Protein AF-A0A838DRP9-F1 (afdb_monomer_lite)

Sequence (143 aa):
MDTSCPPIEAAVRFFVIDDEHATLSILSRNTSDVTLTVLHETITGEVIEADLPGLVASPRMEVTSGEALILLARVAGRIVATQIYEVECMPICDIILKPRGGFNLLVTQERSRRIGHLYQVDVPATTYNIARYKTIEEAELTC

Structure (mmCIF, N/CA/C/O backbone):
data_AF-A0A838DRP9-F1
#
_entry.id   AF-A0A838DRP9-F1
#
loop_
_atom_site.group_PDB
_atom_site.id
_atom_site.type_symbol
_atom_site.label_atom_id
_atom_site.label_alt_id
_atom_site.label_comp_id
_atom_site.label_asym_id
_atom_site.label_entity_id
_atom_site.label_seq_id
_atom_site.pdbx_PDB_ins_code
_atom_site.Cartn_x
_atom_site.Cartn_y
_atom_site.Cartn_z
_atom_site.occupancy
_atom_site.B_iso_or_equiv
_atom_site.auth_seq_id
_atom_site.auth_comp_id
_atom_site.auth_asym_id
_atom_site.auth_atom_id
_atom_site.pdbx_PDB_model_num
ATOM 1 N N . MET A 1 1 ? 19.302 -20.201 -18.183 1.00 39.75 1 MET A N 1
ATOM 2 C CA . MET A 1 1 ? 19.469 -18.793 -17.782 1.00 39.75 1 MET A CA 1
ATOM 3 C C . MET A 1 1 ? 18.376 -18.515 -16.783 1.00 39.75 1 MET A C 1
ATOM 5 O O . MET A 1 1 ? 17.212 -18.592 -17.157 1.00 39.75 1 MET A O 1
ATOM 9 N N . ASP A 1 2 ? 18.748 -18.327 -15.522 1.00 42.31 2 ASP A N 1
ATOM 10 C CA . ASP A 1 2 ? 17.798 -17.939 -14.487 1.00 42.31 2 ASP A CA 1
ATOM 11 C C . ASP A 1 2 ? 17.355 -16.506 -14.806 1.00 42.31 2 ASP A C 1
ATOM 13 O O . ASP A 1 2 ? 18.164 -15.582 -14.813 1.00 42.31 2 ASP A O 1
ATOM 17 N N . THR A 1 3 ? 16.109 -16.355 -15.246 1.00 46.69 3 THR A N 1
ATOM 18 C CA . THR A 1 3 ? 15.513 -15.080 -15.684 1.00 46.69 3 THR A CA 1
ATOM 19 C C . THR A 1 3 ? 14.525 -14.597 -14.633 1.00 46.69 3 THR A C 1
ATOM 21 O O . THR A 1 3 ? 13.462 -14.071 -14.954 1.00 46.69 3 THR A O 1
ATOM 24 N N . SER A 1 4 ? 14.847 -14.815 -13.356 1.00 60.12 4 SER A N 1
ATOM 25 C CA . SER A 1 4 ? 14.025 -14.313 -12.265 1.00 60.12 4 SER A CA 1
ATOM 26 C C . SER A 1 4 ? 14.058 -12.788 -12.308 1.00 60.12 4 SER A C 1
ATOM 28 O O . SER A 1 4 ? 15.085 -12.169 -12.023 1.00 60.12 4 SER A O 1
ATOM 30 N N . CYS A 1 5 ? 12.942 -12.185 -12.715 1.00 64.69 5 CYS A N 1
ATOM 31 C CA . CYS A 1 5 ? 12.711 -10.761 -12.536 1.00 64.69 5 CYS A CA 1
ATOM 32 C C . CYS A 1 5 ? 12.924 -10.457 -11.043 1.00 64.69 5 CYS A C 1
ATOM 34 O O . CYS A 1 5 ? 12.330 -11.159 -10.218 1.00 64.69 5 CYS A O 1
ATOM 36 N N . PRO A 1 6 ? 13.812 -9.514 -10.676 1.00 76.88 6 PRO A N 1
ATOM 37 C CA . PRO A 1 6 ? 13.993 -9.169 -9.277 1.00 76.88 6 PRO A CA 1
ATOM 38 C C . PRO A 1 6 ? 12.653 -8.689 -8.702 1.00 76.88 6 PRO A C 1
ATOM 40 O O . PRO A 1 6 ? 11.848 -8.107 -9.441 1.00 76.88 6 PRO A O 1
ATOM 43 N N . PRO A 1 7 ? 12.398 -8.935 -7.408 1.00 82.12 7 PRO A N 1
ATOM 44 C CA . PRO A 1 7 ? 11.182 -8.449 -6.783 1.00 82.12 7 PRO A CA 1
ATOM 45 C C . PRO A 1 7 ? 11.105 -6.925 -6.902 1.00 82.12 7 PRO A C 1
ATOM 47 O O . PRO A 1 7 ? 12.110 -6.227 -6.757 1.00 82.12 7 PRO A O 1
ATOM 50 N N . ILE A 1 8 ? 9.902 -6.411 -7.151 1.00 88.12 8 ILE A N 1
ATOM 51 C CA . ILE A 1 8 ? 9.649 -4.973 -7.074 1.00 88.12 8 ILE A CA 1
ATOM 52 C C . ILE A 1 8 ? 9.596 -4.589 -5.600 1.00 88.12 8 ILE A C 1
ATOM 54 O O . ILE A 1 8 ? 8.985 -5.299 -4.802 1.00 88.12 8 ILE A O 1
ATOM 58 N N . GLU A 1 9 ? 10.210 -3.470 -5.234 1.00 89.12 9 GLU A N 1
ATOM 59 C CA . GLU A 1 9 ? 10.216 -2.992 -3.856 1.00 89.12 9 GLU A CA 1
ATOM 60 C C . GLU A 1 9 ? 9.358 -1.732 -3.703 1.00 89.12 9 GLU A C 1
ATOM 62 O O . GLU A 1 9 ? 9.306 -0.841 -4.554 1.00 89.12 9 GLU A O 1
ATOM 67 N N . ALA A 1 10 ? 8.674 -1.630 -2.573 1.00 90.25 10 ALA A N 1
ATOM 68 C CA . ALA A 1 10 ? 8.035 -0.406 -2.132 1.00 90.25 10 ALA A CA 1
ATOM 69 C C . ALA A 1 10 ? 8.257 -0.220 -0.632 1.00 90.25 10 ALA A C 1
ATOM 71 O O . ALA A 1 10 ? 8.539 -1.160 0.110 1.00 90.25 10 ALA A O 1
ATOM 72 N N . ALA A 1 11 ? 8.127 1.014 -0.172 1.00 90.69 11 ALA A N 1
ATOM 73 C CA . ALA A 1 11 ? 8.123 1.334 1.241 1.00 90.69 11 ALA A CA 1
ATOM 74 C C . ALA A 1 11 ? 6.855 2.090 1.597 1.00 90.69 11 ALA A C 1
ATOM 76 O O . ALA A 1 11 ? 6.465 3.026 0.907 1.00 90.69 11 ALA A O 1
ATOM 77 N N . VAL A 1 12 ? 6.239 1.702 2.701 1.00 92.19 12 VAL A N 1
ATOM 78 C CA . VAL A 1 12 ? 5.089 2.381 3.278 1.00 92.19 12 VAL A CA 1
ATOM 79 C C . VAL A 1 12 ? 5.550 3.029 4.562 1.00 92.19 12 VAL A C 1
ATOM 81 O O . VAL A 1 12 ? 5.908 2.352 5.520 1.00 92.19 12 VAL A O 1
ATOM 84 N N . ARG A 1 13 ? 5.534 4.355 4.592 1.00 91.88 13 ARG A N 1
ATOM 85 C CA . ARG A 1 13 ? 5.707 5.111 5.829 1.00 91.88 13 ARG A CA 1
ATOM 86 C C . ARG A 1 13 ? 4.351 5.397 6.411 1.00 91.88 13 ARG A C 1
ATOM 88 O O . ARG A 1 13 ? 3.485 5.864 5.681 1.00 91.88 13 ARG A O 1
ATOM 95 N N . PHE A 1 14 ? 4.184 5.168 7.703 1.00 91.69 14 PHE A N 1
ATOM 96 C CA . PHE A 1 14 ? 2.896 5.376 8.349 1.00 91.69 14 PHE A CA 1
ATOM 97 C C . PHE A 1 14 ? 3.025 6.031 9.720 1.00 91.69 14 PHE A C 1
ATOM 99 O O . PHE A 1 14 ? 4.064 5.959 10.380 1.00 91.69 14 PHE A O 1
ATOM 106 N N . PHE A 1 15 ? 1.948 6.681 10.141 1.00 89.69 15 PHE A N 1
ATOM 107 C CA . PHE A 1 15 ? 1.792 7.298 11.447 1.00 89.69 15 PHE A CA 1
ATOM 108 C C . PHE A 1 15 ? 0.404 6.959 11.983 1.00 89.69 15 PHE A C 1
ATOM 110 O O . PHE A 1 15 ? -0.597 7.407 11.428 1.00 89.69 15 PHE A O 1
ATOM 117 N N . VAL A 1 16 ? 0.362 6.163 13.051 1.00 88.62 16 VAL A N 1
ATOM 118 C CA . VAL A 1 16 ? -0.881 5.792 13.739 1.00 88.62 16 VAL A CA 1
ATOM 119 C C . VAL A 1 16 ? -1.329 6.957 14.617 1.00 88.62 16 VAL A C 1
ATOM 121 O O . VAL A 1 16 ? -0.528 7.467 15.408 1.00 88.62 16 VAL A O 1
ATOM 124 N N . ILE A 1 17 ? -2.581 7.378 14.453 1.00 88.25 17 ILE A N 1
ATOM 125 C CA . ILE A 1 17 ? -3.202 8.465 15.216 1.00 88.25 17 ILE A CA 1
ATOM 126 C C . ILE A 1 17 ? -3.862 7.878 16.468 1.00 88.25 17 ILE A C 1
ATOM 128 O O . ILE A 1 17 ? -3.520 8.286 17.580 1.00 88.25 17 ILE A O 1
ATOM 132 N N . ASP A 1 18 ? -4.733 6.887 16.277 1.00 88.50 18 ASP A N 1
ATOM 133 C CA . ASP A 1 18 ? -5.442 6.133 17.317 1.00 88.50 18 ASP A CA 1
ATOM 134 C C . ASP A 1 18 ? -5.653 4.665 16.878 1.00 88.50 18 ASP A C 1
ATOM 136 O O . ASP A 1 18 ? -4.934 4.171 16.009 1.00 88.50 18 ASP A O 1
ATOM 140 N N . ASP A 1 19 ? -6.541 3.926 17.542 1.00 91.12 19 ASP A N 1
ATOM 141 C CA . ASP A 1 19 ? -6.840 2.515 17.259 1.00 91.12 19 ASP A CA 1
ATOM 142 C C . ASP A 1 19 ? -7.691 2.281 15.997 1.00 91.12 19 ASP A C 1
ATOM 144 O O . ASP A 1 19 ? -7.855 1.146 15.536 1.00 91.12 19 ASP A O 1
ATOM 148 N N . GLU A 1 20 ? -8.182 3.353 15.386 1.00 93.25 20 GLU A N 1
ATOM 149 C CA . GLU A 1 20 ? -8.987 3.303 14.173 1.00 93.25 20 GLU A CA 1
ATOM 150 C C . GLU A 1 20 ? -8.331 4.053 13.014 1.00 93.25 20 GLU A C 1
ATOM 152 O O . GLU A 1 20 ? -8.507 3.648 11.873 1.00 93.25 20 GLU A O 1
ATOM 157 N N . HIS A 1 21 ? -7.513 5.075 13.267 1.00 92.94 21 HIS A N 1
ATOM 158 C CA . HIS A 1 21 ? -7.035 6.003 12.244 1.00 92.94 21 HIS A CA 1
ATOM 159 C C . HIS A 1 21 ? -5.511 6.050 12.140 1.00 92.94 21 HIS A C 1
ATOM 161 O O . HIS A 1 21 ? -4.767 6.066 13.130 1.00 92.94 21 HIS A O 1
ATOM 167 N N . ALA A 1 22 ? -5.027 6.184 10.908 1.00 92.94 22 ALA A N 1
ATOM 168 C CA . A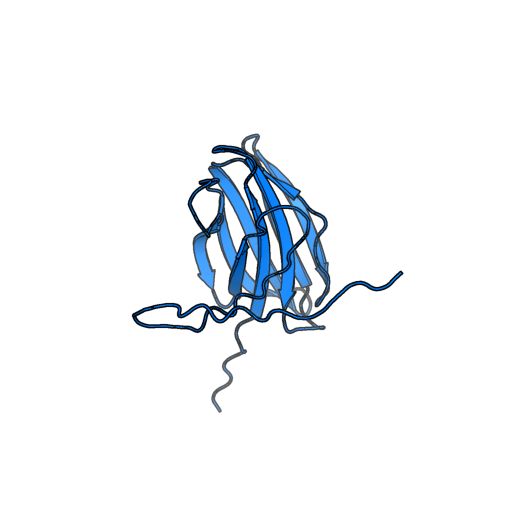LA A 1 22 ? -3.630 6.444 10.613 1.00 92.94 22 ALA A CA 1
ATOM 169 C C . ALA A 1 22 ? -3.466 7.286 9.346 1.00 92.94 22 ALA A C 1
ATOM 171 O O . ALA A 1 22 ? -4.394 7.510 8.576 1.00 92.94 22 ALA A O 1
ATOM 172 N N . THR A 1 23 ? -2.235 7.728 9.111 1.00 92.94 23 THR A N 1
ATOM 173 C CA . THR A 1 23 ? -1.817 8.249 7.808 1.00 92.94 23 THR A CA 1
ATOM 174 C C . THR A 1 23 ? -0.718 7.379 7.237 1.00 92.94 23 THR A C 1
ATOM 176 O O . THR A 1 23 ? 0.119 6.871 7.989 1.00 92.94 23 THR A O 1
ATOM 179 N N . LEU A 1 24 ? -0.671 7.240 5.914 1.00 93.19 24 LEU A N 1
ATOM 180 C CA . LEU A 1 24 ? 0.432 6.575 5.235 1.00 93.19 24 LEU A CA 1
ATOM 181 C C . LEU A 1 24 ? 0.856 7.272 3.948 1.00 93.19 24 LEU A C 1
ATOM 183 O O . LEU A 1 24 ? 0.114 8.040 3.348 1.00 93.19 24 LEU A O 1
ATOM 187 N N . SER A 1 25 ? 2.089 7.012 3.540 1.00 92.25 25 SER A N 1
ATOM 188 C CA . SER A 1 25 ? 2.656 7.420 2.259 1.00 92.25 25 SER A CA 1
ATOM 189 C C . SER A 1 25 ? 3.448 6.259 1.685 1.00 92.25 25 SER A C 1
ATOM 191 O O . SER A 1 25 ? 4.192 5.604 2.420 1.00 92.25 25 SER A O 1
ATOM 193 N N . ILE A 1 26 ? 3.327 6.033 0.385 1.00 91.81 26 ILE A N 1
ATOM 194 C CA . ILE A 1 26 ? 3.931 4.901 -0.311 1.00 91.81 26 ILE A CA 1
ATOM 195 C C . ILE A 1 26 ? 5.021 5.420 -1.236 1.00 91.81 26 ILE A C 1
ATOM 197 O O . ILE A 1 26 ? 4.814 6.374 -1.973 1.00 91.81 26 ILE A O 1
ATOM 201 N N . LEU A 1 27 ? 6.192 4.803 -1.202 1.00 87.50 27 LEU A N 1
ATOM 202 C CA . LEU A 1 27 ? 7.329 5.124 -2.050 1.00 87.50 27 LEU A CA 1
ATOM 203 C C . LEU A 1 27 ? 7.705 3.886 -2.856 1.00 87.50 27 LEU A C 1
ATOM 205 O O . LEU A 1 27 ? 8.031 2.854 -2.274 1.00 87.50 27 LEU A O 1
ATOM 209 N N . SER A 1 28 ? 7.721 3.998 -4.182 1.00 82.38 28 SER A N 1
ATOM 210 C CA . SER A 1 28 ? 8.319 2.966 -5.034 1.00 82.38 28 SER A CA 1
ATOM 211 C C . SER A 1 28 ? 9.843 2.978 -4.863 1.00 82.38 28 SER A C 1
ATOM 213 O O . SER A 1 28 ? 10.480 4.021 -5.034 1.00 82.38 28 SER A O 1
ATOM 215 N N . ARG A 1 29 ? 10.431 1.828 -4.511 1.00 75.19 29 ARG A N 1
ATOM 216 C CA . ARG A 1 29 ? 11.881 1.633 -4.413 1.00 75.19 29 ARG A CA 1
ATOM 217 C C . ARG A 1 29 ? 12.332 0.757 -5.589 1.00 75.19 29 ARG A C 1
ATOM 219 O O . ARG A 1 29 ? 11.738 -0.272 -5.871 1.00 75.19 29 ARG A O 1
ATOM 226 N N . ASN A 1 30 ? 13.395 1.177 -6.269 1.00 62.59 30 ASN A N 1
ATOM 227 C CA . ASN A 1 30 ? 14.199 0.373 -7.208 1.00 62.59 30 ASN A CA 1
ATOM 228 C C . ASN A 1 30 ? 13.861 0.317 -8.705 1.00 62.59 30 ASN A C 1
ATOM 230 O O . ASN A 1 30 ? 14.570 -0.398 -9.406 1.00 62.59 30 ASN A O 1
ATOM 234 N N . THR A 1 31 ? 12.928 1.084 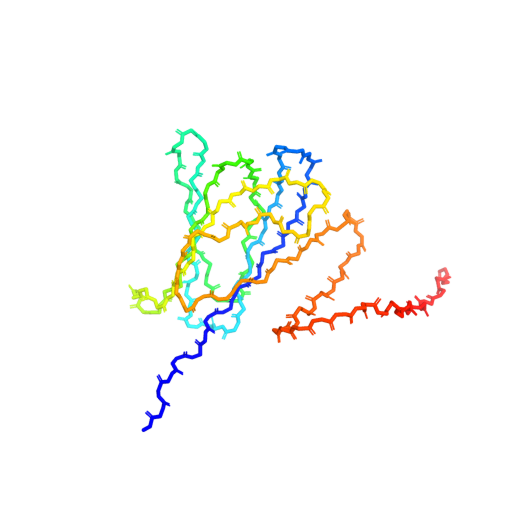-9.272 1.00 62.12 31 THR A N 1
ATOM 235 C CA . THR A 1 31 ? 12.706 0.973 -10.734 1.00 62.12 31 THR A CA 1
ATOM 236 C C . THR A 1 31 ? 12.137 2.240 -11.367 1.00 62.12 31 THR A C 1
ATOM 238 O O . THR A 1 31 ? 10.981 2.570 -11.124 1.00 62.12 31 THR A O 1
ATOM 241 N N . SER A 1 32 ? 12.914 2.909 -12.230 1.00 72.06 32 SER A N 1
ATOM 242 C CA . SER A 1 32 ? 12.447 4.021 -13.083 1.00 72.06 32 SER A CA 1
ATOM 243 C C . SER A 1 32 ? 11.337 3.605 -14.050 1.00 72.06 32 SER A C 1
ATOM 245 O O . SER A 1 32 ? 10.505 4.423 -14.429 1.00 72.06 32 SER A O 1
ATOM 247 N N . ASP A 1 33 ? 11.319 2.324 -14.421 1.00 84.62 33 ASP A N 1
ATOM 248 C CA . ASP A 1 33 ? 10.477 1.800 -15.499 1.00 84.62 33 ASP A CA 1
ATOM 249 C C . ASP A 1 33 ? 9.168 1.180 -14.981 1.00 84.62 33 ASP A C 1
ATOM 251 O O . ASP A 1 33 ? 8.378 0.636 -15.757 1.00 84.62 33 ASP A O 1
ATOM 255 N N . VAL A 1 34 ? 8.937 1.246 -13.664 1.00 87.88 34 VAL A N 1
ATOM 256 C CA . VAL A 1 34 ? 7.718 0.757 -13.016 1.00 87.88 34 VAL A CA 1
ATOM 257 C C . VAL A 1 34 ? 6.849 1.934 -12.606 1.00 87.88 34 VAL A C 1
ATOM 259 O O . VAL A 1 34 ? 7.306 2.883 -11.971 1.00 87.88 34 VAL A O 1
ATOM 262 N N . THR A 1 35 ? 5.563 1.830 -12.910 1.00 91.38 35 THR A N 1
ATOM 263 C CA . THR A 1 35 ? 4.517 2.639 -12.288 1.00 91.38 35 THR A CA 1
ATOM 264 C C . THR A 1 35 ? 3.862 1.812 -11.193 1.00 91.38 35 THR A C 1
ATOM 266 O O . THR A 1 35 ? 3.332 0.735 -11.469 1.00 91.38 35 THR A O 1
ATOM 269 N N . LEU A 1 36 ? 3.901 2.300 -9.957 1.00 92.50 36 LEU A N 1
ATOM 270 C CA . LEU A 1 36 ? 3.171 1.707 -8.845 1.00 92.50 36 LEU A CA 1
ATOM 271 C C . LEU A 1 36 ? 1.791 2.360 -8.766 1.00 92.50 36 LEU A C 1
ATOM 273 O O . LEU A 1 36 ? 1.683 3.537 -8.442 1.00 92.50 36 LEU A O 1
ATOM 277 N N . THR A 1 37 ? 0.746 1.600 -9.059 1.00 94.12 37 THR A N 1
ATOM 278 C CA . THR A 1 37 ? -0.637 2.023 -8.834 1.00 94.12 37 THR A CA 1
ATOM 279 C C . THR A 1 37 ? -1.054 1.612 -7.436 1.00 94.12 37 THR A C 1
ATOM 281 O O . THR A 1 37 ? -0.910 0.447 -7.058 1.00 94.12 37 THR A O 1
ATOM 284 N N . VAL A 1 38 ? -1.564 2.571 -6.679 1.00 94.56 38 VAL A N 1
ATOM 285 C CA . VAL A 1 38 ? -2.152 2.377 -5.359 1.00 94.56 38 VAL A CA 1
ATOM 286 C C . VAL A 1 38 ? -3.659 2.502 -5.510 1.00 94.56 38 VAL A C 1
ATOM 288 O O . VAL A 1 38 ? -4.138 3.536 -5.967 1.00 94.56 38 VAL A O 1
ATOM 291 N N . LEU A 1 39 ? -4.390 1.459 -5.131 1.00 96.56 39 LEU A N 1
ATOM 292 C CA . LEU A 1 39 ? -5.841 1.491 -4.997 1.00 96.56 39 LEU A CA 1
ATOM 293 C C . LEU A 1 39 ? -6.177 1.402 -3.514 1.00 96.56 39 LEU A C 1
ATOM 295 O O . LEU A 1 39 ? -5.765 0.454 -2.844 1.00 96.56 39 LEU A O 1
ATOM 299 N N . HIS A 1 40 ? -6.906 2.387 -3.015 1.00 96.50 40 HIS A N 1
ATOM 300 C CA . HIS A 1 40 ? -7.395 2.451 -1.645 1.00 96.50 40 HIS A CA 1
ATOM 301 C C . HIS A 1 40 ? -8.906 2.283 -1.667 1.00 96.50 40 HIS A C 1
ATOM 303 O O . HIS A 1 40 ? -9.613 3.137 -2.191 1.00 96.50 40 HIS A O 1
ATOM 309 N N . GLU A 1 41 ? -9.377 1.156 -1.144 1.00 97.25 41 GLU A N 1
ATOM 310 C CA . GLU A 1 41 ? -10.798 0.873 -0.970 1.00 97.25 41 GLU A CA 1
ATOM 311 C C . GLU A 1 41 ? -11.197 1.251 0.456 1.00 97.25 41 GLU A C 1
ATOM 313 O O . GLU A 1 41 ? -10.712 0.666 1.432 1.00 97.25 41 GLU A O 1
ATOM 318 N N . THR A 1 42 ? -12.054 2.261 0.564 1.00 95.56 42 THR A N 1
ATOM 319 C CA . THR A 1 42 ? -12.521 2.790 1.843 1.00 95.56 42 THR A CA 1
ATOM 320 C C . THR A 1 42 ? -13.652 1.941 2.411 1.00 95.56 42 THR A C 1
ATOM 322 O O . THR A 1 42 ? -14.307 1.168 1.707 1.00 95.56 42 THR A O 1
ATOM 325 N N . ILE A 1 43 ? -13.970 2.141 3.691 1.00 93.69 43 ILE A N 1
ATOM 326 C CA . ILE A 1 43 ? -15.088 1.436 4.339 1.00 93.69 43 ILE A CA 1
ATOM 327 C C . ILE A 1 43 ? -16.456 1.761 3.710 1.00 93.69 43 ILE A C 1
ATOM 329 O O . ILE A 1 43 ? -17.411 0.997 3.851 1.00 93.69 43 ILE A O 1
ATOM 333 N N . THR A 1 44 ? -16.568 2.891 3.003 1.00 93.44 44 THR A N 1
ATOM 334 C CA . THR 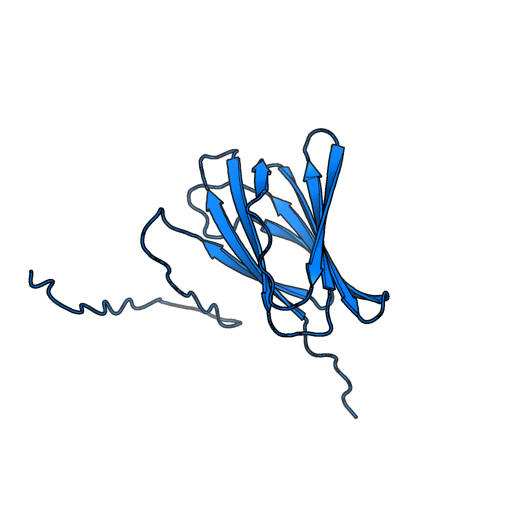A 1 44 ? -17.782 3.281 2.271 1.00 93.44 44 THR A CA 1
ATOM 335 C C . THR A 1 44 ? -17.874 2.634 0.885 1.00 93.44 44 THR A C 1
ATOM 337 O O . THR A 1 44 ? -18.895 2.797 0.214 1.00 93.44 44 THR A O 1
ATOM 340 N N . GLY A 1 45 ? -16.848 1.884 0.467 1.00 90.94 45 GLY A N 1
ATOM 341 C CA . GLY A 1 45 ? -16.745 1.253 -0.850 1.00 90.94 45 GLY A CA 1
ATOM 342 C C . GLY A 1 45 ? -16.261 2.196 -1.954 1.00 90.94 45 GLY A C 1
ATOM 343 O O . GLY A 1 45 ? -16.383 1.868 -3.134 1.00 90.94 45 GLY A O 1
ATOM 344 N N . GLU A 1 46 ? -15.744 3.376 -1.601 1.00 94.69 46 GLU A N 1
ATOM 345 C CA . GLU A 1 46 ? -15.075 4.258 -2.557 1.00 94.69 46 GLU A CA 1
ATOM 346 C C . GLU A 1 46 ? -13.684 3.707 -2.878 1.00 94.69 46 GLU A C 1
ATOM 348 O O . GLU A 1 46 ? -12.977 3.238 -1.990 1.00 94.69 46 GLU A O 1
ATOM 353 N N . VAL A 1 47 ? -13.287 3.778 -4.151 1.00 95.56 47 VAL A N 1
ATOM 354 C CA . VAL A 1 47 ? -11.947 3.382 -4.590 1.00 95.56 47 VAL A CA 1
ATOM 355 C C . VAL A 1 47 ? -11.192 4.615 -5.057 1.00 95.56 47 VAL A C 1
ATOM 357 O O . VAL A 1 47 ? -11.545 5.226 -6.067 1.00 95.56 47 VAL A O 1
ATOM 360 N N . ILE A 1 48 ? -10.133 4.953 -4.330 1.00 94.12 48 ILE A N 1
ATOM 361 C CA . ILE A 1 48 ? -9.218 6.041 -4.659 1.00 94.12 48 ILE A CA 1
ATOM 362 C C . ILE A 1 48 ? -8.003 5.441 -5.365 1.00 94.12 48 ILE A C 1
ATOM 364 O O . ILE A 1 48 ? -7.349 4.538 -4.843 1.00 94.12 48 ILE A O 1
ATOM 368 N N . GLU A 1 49 ? -7.689 5.951 -6.553 1.00 94.69 49 GLU A N 1
ATOM 369 C CA . GLU A 1 49 ? -6.562 5.497 -7.369 1.00 94.69 49 GLU A CA 1
ATOM 370 C C . GLU A 1 49 ? -5.463 6.561 -7.427 1.00 94.69 49 GLU A C 1
ATOM 372 O O . GLU A 1 49 ? -5.726 7.741 -7.672 1.00 94.69 49 GLU A O 1
ATOM 377 N N . ALA A 1 50 ? -4.213 6.135 -7.242 1.00 91.31 50 ALA A N 1
ATOM 378 C CA . ALA A 1 50 ? -3.042 6.977 -7.430 1.00 91.31 50 ALA A CA 1
ATOM 379 C C . ALA A 1 50 ? -1.933 6.235 -8.179 1.00 91.31 50 ALA A C 1
ATOM 381 O O . ALA A 1 50 ? -1.465 5.182 -7.747 1.00 91.31 50 ALA A O 1
ATOM 382 N N . ASP A 1 51 ? -1.460 6.839 -9.266 1.00 91.81 51 ASP A N 1
ATOM 383 C CA . ASP A 1 51 ? -0.323 6.346 -10.035 1.00 91.81 51 ASP A CA 1
ATOM 384 C C . ASP A 1 51 ? 0.974 7.036 -9.615 1.00 91.81 51 ASP A C 1
ATOM 386 O O . ASP A 1 51 ? 1.118 8.256 -9.702 1.00 91.81 51 ASP A O 1
ATOM 390 N N . LEU A 1 52 ? 1.944 6.230 -9.186 1.00 88.81 52 LEU A N 1
ATOM 391 C CA . LEU A 1 52 ? 3.260 6.669 -8.741 1.00 88.81 52 LEU A CA 1
ATOM 392 C C . LEU A 1 52 ? 4.305 6.196 -9.757 1.00 88.81 52 LEU A C 1
ATOM 394 O O . LEU A 1 52 ? 4.711 5.027 -9.724 1.00 88.81 52 LEU A O 1
ATOM 398 N N . PRO A 1 53 ? 4.746 7.058 -10.689 1.00 83.88 53 PRO A N 1
ATOM 399 C CA . PRO A 1 53 ? 5.912 6.740 -11.501 1.00 83.88 53 PRO A CA 1
ATOM 400 C C . PRO A 1 53 ? 7.127 6.531 -10.585 1.00 83.88 53 PRO A C 1
ATOM 402 O O . PRO A 1 53 ? 7.218 7.135 -9.515 1.00 83.88 53 PRO A O 1
ATOM 405 N N . GLY A 1 54 ? 8.025 5.627 -10.976 1.00 75.50 54 GLY A N 1
ATOM 406 C CA . GLY A 1 54 ? 9.124 5.143 -10.142 1.00 75.50 54 GLY A CA 1
ATOM 407 C C . GLY A 1 54 ? 9.883 6.223 -9.366 1.00 75.50 54 GLY A C 1
ATOM 408 O O . GLY A 1 54 ? 10.104 7.330 -9.855 1.00 75.50 54 GLY A O 1
ATOM 409 N N . LEU A 1 55 ? 10.315 5.870 -8.150 1.00 74.56 55 LEU A N 1
ATOM 410 C CA . LEU A 1 55 ? 11.049 6.738 -7.214 1.00 74.56 55 LEU A CA 1
ATOM 411 C C . LEU A 1 55 ? 10.264 7.956 -6.685 1.00 74.56 55 LEU A C 1
ATOM 413 O O . LEU A 1 55 ? 10.839 8.794 -5.991 1.00 74.56 55 LEU A O 1
ATOM 417 N N . VAL A 1 56 ? 8.958 8.050 -6.954 1.00 81.06 56 VAL A N 1
ATOM 418 C CA . VAL A 1 56 ? 8.077 9.082 -6.389 1.00 81.06 56 VAL A CA 1
ATOM 419 C C . VAL A 1 56 ? 7.356 8.550 -5.149 1.00 81.06 56 VAL A C 1
ATOM 421 O O . VAL A 1 56 ? 6.886 7.411 -5.114 1.00 81.06 56 VAL A O 1
ATOM 424 N N . ALA A 1 57 ? 7.278 9.389 -4.114 1.00 84.44 57 ALA A N 1
ATOM 425 C CA . ALA A 1 57 ? 6.442 9.139 -2.947 1.00 84.44 57 ALA A CA 1
ATOM 426 C C . ALA A 1 57 ? 5.019 9.652 -3.196 1.00 84.44 57 ALA A C 1
ATOM 428 O O . ALA A 1 57 ? 4.835 10.747 -3.729 1.00 84.44 57 ALA A O 1
ATOM 429 N N . SER A 1 58 ? 4.018 8.894 -2.762 1.00 87.38 58 SER A N 1
ATOM 430 C CA . SER A 1 58 ? 2.632 9.340 -2.767 1.00 87.38 58 SER A CA 1
ATOM 431 C C . SER A 1 58 ? 2.440 10.531 -1.826 1.00 87.38 58 SER A C 1
ATOM 433 O O . SER A 1 58 ? 3.152 10.660 -0.818 1.00 87.38 58 SER A O 1
ATOM 435 N N . PRO A 1 59 ? 1.408 11.356 -2.070 1.00 85.44 59 PRO A N 1
ATOM 436 C CA . PRO A 1 59 ? 0.825 12.166 -1.014 1.00 85.44 59 PRO A CA 1
ATOM 437 C C . PRO A 1 59 ? 0.472 11.296 0.198 1.00 85.44 59 PRO A C 1
ATOM 439 O O . PRO A 1 59 ? 0.272 10.080 0.079 1.00 85.44 59 PRO A O 1
ATOM 442 N N . ARG A 1 60 ? 0.393 11.922 1.373 1.00 89.69 60 ARG A N 1
ATOM 443 C CA . ARG A 1 60 ? -0.150 11.238 2.546 1.00 89.69 60 ARG A CA 1
ATOM 444 C C . ARG A 1 60 ? -1.632 10.965 2.317 1.00 89.69 60 ARG A C 1
ATOM 446 O O . ARG A 1 60 ? -2.355 11.878 1.932 1.00 89.69 60 ARG A O 1
ATOM 453 N N . MET A 1 61 ? -2.046 9.737 2.584 1.00 91.94 61 MET A N 1
ATOM 454 C CA . MET A 1 61 ? -3.442 9.319 2.607 1.00 91.94 61 MET A CA 1
ATOM 455 C C . MET A 1 61 ? -3.845 8.977 4.035 1.00 91.94 61 MET A C 1
ATOM 457 O O . MET A 1 61 ? -3.041 8.436 4.802 1.00 91.94 61 MET A O 1
ATOM 461 N N . GLU A 1 62 ? -5.065 9.352 4.387 1.00 93.94 62 GLU A N 1
ATOM 462 C CA . GLU A 1 62 ? -5.715 8.938 5.624 1.00 93.94 62 GLU A CA 1
ATOM 463 C C . GLU A 1 62 ? -6.296 7.547 5.407 1.00 93.94 62 GLU A C 1
ATOM 465 O O . GLU A 1 62 ? -6.835 7.270 4.337 1.00 93.94 62 GLU A O 1
ATOM 470 N N . VAL A 1 63 ? -6.135 6.675 6.395 1.00 95.44 63 VAL A N 1
ATOM 471 C CA . VAL A 1 63 ? -6.689 5.325 6.360 1.00 95.44 63 VAL A CA 1
ATOM 472 C C . VAL A 1 63 ? -7.341 4.979 7.684 1.00 95.44 63 VAL A C 1
ATOM 474 O O . VAL A 1 63 ? -6.894 5.423 8.750 1.00 95.44 63 VAL A O 1
ATOM 477 N N . THR A 1 64 ? -8.354 4.130 7.594 1.00 96.19 64 THR A N 1
ATOM 478 C CA . THR A 1 64 ? -9.105 3.603 8.726 1.00 96.19 64 THR A CA 1
ATOM 479 C C . THR A 1 64 ? -8.918 2.088 8.834 1.00 96.19 64 THR A C 1
ATOM 481 O O . THR A 1 64 ? -8.798 1.380 7.834 1.00 96.19 64 THR A O 1
ATOM 484 N N . SER A 1 65 ? -8.873 1.564 10.059 1.00 96.19 65 SER A N 1
ATOM 485 C CA . SER A 1 65 ? -8.860 0.123 10.331 1.00 96.19 65 SER A CA 1
ATOM 486 C C . SER A 1 65 ? -10.003 -0.585 9.593 1.00 96.19 65 SER A C 1
ATOM 488 O O . SER A 1 65 ? -11.154 -0.159 9.658 1.00 96.19 65 SER A O 1
ATOM 490 N N . GLY A 1 66 ? -9.689 -1.692 8.920 1.00 95.94 66 GLY A N 1
ATOM 491 C CA . GLY A 1 66 ? -10.630 -2.471 8.112 1.00 95.94 66 GLY A CA 1
ATOM 492 C C . GLY A 1 66 ? -10.705 -2.066 6.637 1.00 95.94 66 GLY A C 1
ATOM 493 O O . GLY A 1 66 ? -11.326 -2.781 5.855 1.00 95.94 66 GLY A O 1
ATOM 494 N N . GLU A 1 67 ? -10.059 -0.971 6.232 1.00 97.88 67 GLU A N 1
ATOM 495 C CA . GLU A 1 67 ? -9.919 -0.607 4.818 1.00 97.88 67 GLU A CA 1
ATOM 496 C C . GLU A 1 67 ? -8.914 -1.504 4.088 1.00 97.88 67 GLU A C 1
ATOM 498 O O . GLU A 1 67 ? -8.119 -2.223 4.707 1.00 97.88 67 GLU A O 1
ATOM 503 N N . ALA A 1 68 ? -8.927 -1.451 2.754 1.00 97.19 68 ALA A N 1
ATOM 504 C CA . ALA A 1 68 ? -8.025 -2.239 1.927 1.00 97.19 68 ALA A CA 1
ATOM 505 C C . ALA A 1 68 ? -7.113 -1.366 1.063 1.00 97.19 68 ALA A C 1
ATOM 507 O O . ALA A 1 68 ? -7.506 -0.340 0.508 1.00 97.19 68 ALA A O 1
ATOM 508 N N . LEU A 1 69 ? -5.869 -1.821 0.921 1.00 96.81 69 LEU A N 1
ATOM 509 C CA . LEU A 1 69 ? -4.891 -1.245 0.008 1.00 96.81 69 LEU A CA 1
ATOM 510 C C . LEU A 1 69 ? -4.400 -2.303 -0.968 1.00 96.81 69 LEU A C 1
ATOM 512 O O . LEU A 1 69 ? -3.930 -3.369 -0.571 1.00 96.81 69 LEU A O 1
ATOM 516 N N . ILE A 1 70 ? -4.455 -1.980 -2.253 1.00 96.81 70 ILE A N 1
ATOM 517 C CA . ILE A 1 70 ? -3.961 -2.829 -3.329 1.00 96.81 70 ILE A CA 1
ATOM 518 C C . ILE A 1 70 ? -2.857 -2.072 -4.046 1.00 96.81 70 ILE A C 1
ATOM 520 O O . ILE A 1 70 ? -3.044 -0.961 -4.535 1.00 96.81 70 ILE A O 1
ATOM 524 N N . LEU A 1 71 ? -1.693 -2.699 -4.124 1.00 95.38 71 LEU A N 1
ATOM 525 C CA . LEU A 1 71 ? -0.552 -2.194 -4.864 1.00 95.38 71 LEU A CA 1
ATOM 526 C C . LEU A 1 71 ? -0.391 -3.009 -6.142 1.00 95.38 71 LEU A C 1
ATOM 528 O O . LEU A 1 71 ? -0.365 -4.242 -6.095 1.00 95.38 71 LEU A O 1
ATOM 532 N N . LEU A 1 72 ? -0.262 -2.327 -7.277 1.00 95.00 72 LEU A N 1
ATOM 533 C CA . LEU A 1 72 ? -0.010 -2.929 -8.585 1.00 95.00 72 LEU A CA 1
ATOM 534 C C . LEU A 1 72 ? 1.253 -2.314 -9.181 1.00 95.00 72 LEU A C 1
ATOM 536 O O . LEU A 1 72 ? 1.290 -1.125 -9.482 1.00 95.00 72 LEU A O 1
ATOM 540 N N . ALA A 1 73 ? 2.285 -3.122 -9.395 1.00 92.94 73 ALA A N 1
ATOM 541 C CA . ALA A 1 73 ? 3.459 -2.688 -10.141 1.00 92.94 73 ALA A CA 1
ATOM 542 C C . ALA A 1 73 ? 3.233 -2.950 -11.630 1.00 92.94 73 ALA A C 1
ATOM 544 O O . ALA A 1 73 ? 2.976 -4.091 -12.031 1.00 92.94 73 ALA A O 1
ATOM 545 N N . ARG A 1 74 ? 3.344 -1.906 -12.454 1.00 92.31 74 ARG A N 1
ATOM 546 C CA . ARG A 1 74 ? 3.147 -1.979 -13.904 1.00 92.31 74 ARG A CA 1
ATOM 547 C C . ARG A 1 74 ? 4.413 -1.603 -14.663 1.00 92.31 74 ARG A C 1
ATOM 549 O O . ARG A 1 74 ? 5.015 -0.579 -14.371 1.00 92.31 74 ARG A O 1
ATOM 556 N N . VAL A 1 75 ? 4.762 -2.385 -15.684 1.00 89.56 75 VAL A N 1
ATOM 557 C CA . VAL A 1 75 ? 5.825 -2.076 -16.659 1.00 89.56 75 VAL A CA 1
ATOM 558 C C . VAL A 1 75 ? 5.213 -2.122 -18.050 1.00 89.56 75 VAL A C 1
ATOM 560 O O . VAL A 1 75 ? 4.598 -3.124 -18.419 1.00 89.56 75 VAL A O 1
ATOM 563 N N . ALA A 1 76 ? 5.342 -1.035 -18.816 1.00 87.56 76 ALA A N 1
ATOM 564 C CA . ALA A 1 76 ? 4.765 -0.914 -20.161 1.00 87.56 76 ALA A CA 1
ATOM 565 C C . ALA A 1 76 ? 3.277 -1.344 -20.233 1.00 87.56 76 ALA A C 1
ATOM 567 O O . ALA A 1 76 ? 2.858 -2.060 -21.143 1.00 87.56 76 ALA A O 1
ATOM 568 N N . GLY A 1 77 ? 2.484 -0.953 -19.226 1.00 85.44 77 GLY A N 1
ATOM 569 C CA . GLY A 1 77 ? 1.052 -1.264 -19.133 1.00 85.44 77 GLY A CA 1
ATOM 570 C C . GLY A 1 77 ? 0.703 -2.688 -18.678 1.00 85.44 77 GLY A C 1
ATOM 571 O O . GLY A 1 77 ? -0.474 -3.032 -18.634 1.00 85.44 77 GLY A O 1
ATOM 572 N N . ARG A 1 78 ? 1.686 -3.526 -18.324 1.00 91.06 78 ARG A N 1
ATOM 573 C CA . ARG A 1 78 ? 1.466 -4.895 -17.825 1.00 91.06 78 ARG A CA 1
ATOM 574 C C . ARG A 1 78 ? 1.712 -4.976 -16.327 1.00 91.06 78 ARG A C 1
ATOM 576 O O . ARG A 1 78 ? 2.713 -4.446 -15.860 1.00 91.06 78 ARG A O 1
ATOM 583 N N . ILE A 1 79 ? 0.851 -5.684 -15.597 1.00 93.12 79 ILE A N 1
ATOM 584 C CA . ILE A 1 79 ? 1.057 -5.964 -14.169 1.00 93.12 79 ILE A CA 1
ATOM 585 C C . ILE A 1 79 ? 2.181 -6.994 -14.028 1.00 93.12 79 ILE A C 1
ATOM 587 O O . ILE A 1 79 ? 2.080 -8.102 -14.553 1.00 93.12 79 ILE A O 1
ATOM 591 N N . VAL A 1 80 ? 3.245 -6.616 -13.323 1.00 92.50 80 VAL A N 1
ATOM 592 C CA . VAL A 1 80 ? 4.418 -7.466 -13.057 1.00 92.50 80 VAL A CA 1
ATOM 593 C C . VAL A 1 80 ? 4.554 -7.844 -11.584 1.00 92.50 80 VAL A C 1
ATOM 595 O O . VAL A 1 80 ? 5.317 -8.753 -11.258 1.00 92.50 80 VAL A O 1
ATOM 598 N N . ALA A 1 81 ? 3.816 -7.172 -10.699 1.00 92.81 81 ALA A N 1
ATOM 599 C CA . ALA A 1 81 ? 3.716 -7.521 -9.291 1.00 92.81 81 ALA A CA 1
ATOM 600 C C . ALA A 1 81 ? 2.433 -6.965 -8.665 1.00 92.81 81 ALA A C 1
ATOM 602 O O . ALA A 1 81 ? 1.876 -5.974 -9.147 1.00 92.81 81 ALA A O 1
ATOM 603 N N . THR A 1 82 ? 1.987 -7.574 -7.570 1.00 95.62 82 THR A N 1
ATOM 604 C CA . THR A 1 82 ? 0.859 -7.073 -6.784 1.00 95.62 82 THR A CA 1
ATOM 605 C C . THR A 1 82 ? 0.980 -7.447 -5.320 1.00 95.62 82 THR A C 1
ATOM 607 O O . THR A 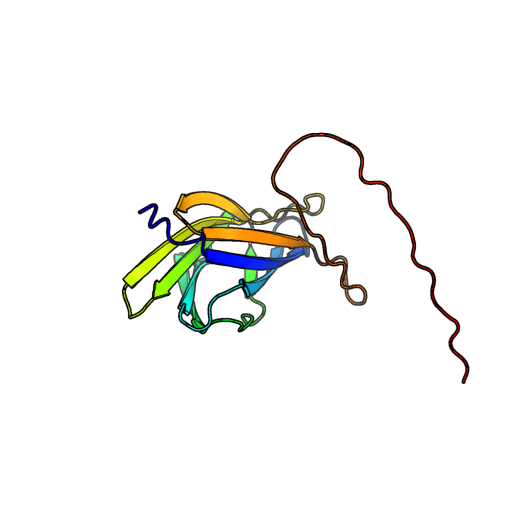1 82 ? 1.571 -8.474 -4.986 1.00 95.62 82 THR A O 1
ATOM 610 N N . GLN A 1 83 ? 0.367 -6.644 -4.459 1.00 96.19 83 GLN A N 1
ATOM 611 C CA . GLN A 1 83 ? 0.128 -7.018 -3.080 1.00 96.19 83 GLN A CA 1
ATOM 612 C C . GLN A 1 83 ? -1.156 -6.374 -2.560 1.00 96.19 83 GLN A C 1
ATOM 614 O O . GLN A 1 83 ? -1.403 -5.192 -2.786 1.00 96.19 83 GLN A O 1
ATOM 619 N N . ILE A 1 84 ? -1.953 -7.173 -1.860 1.00 96.25 84 ILE A N 1
ATOM 620 C CA . ILE A 1 84 ? -3.214 -6.788 -1.234 1.00 96.25 84 ILE A CA 1
ATOM 621 C C . ILE A 1 84 ? -2.999 -6.750 0.273 1.00 96.25 84 ILE A C 1
ATOM 623 O O . ILE A 1 84 ? -2.411 -7.672 0.859 1.00 96.25 84 ILE A O 1
ATOM 627 N N . TYR A 1 85 ? -3.508 -5.695 0.886 1.00 97.56 85 TYR A N 1
ATOM 628 C CA . TYR A 1 85 ? -3.407 -5.418 2.301 1.00 97.56 85 TYR A CA 1
ATOM 629 C C . TYR A 1 85 ? -4.760 -5.088 2.900 1.00 97.56 85 TYR A C 1
ATOM 631 O O . TYR A 1 85 ? -5.582 -4.432 2.269 1.00 97.56 85 TYR A O 1
ATOM 639 N N . GLU A 1 86 ? -4.926 -5.489 4.151 1.00 97.25 86 GLU A N 1
ATOM 640 C CA . GLU A 1 86 ? -5.923 -4.932 5.058 1.00 97.25 86 GLU A CA 1
ATOM 641 C C . GLU A 1 86 ? -5.232 -3.969 6.026 1.00 97.25 86 GLU A C 1
ATOM 643 O O . GLU A 1 86 ? -4.115 -4.243 6.481 1.00 97.25 86 GLU A O 1
ATOM 648 N N . VAL A 1 87 ? -5.878 -2.845 6.317 1.00 96.62 87 VAL A N 1
ATOM 649 C CA . VAL A 1 87 ? -5.397 -1.826 7.252 1.00 96.62 87 VAL A CA 1
ATOM 650 C C . VAL A 1 87 ? -5.794 -2.206 8.677 1.00 96.62 87 VAL A C 1
ATOM 652 O O . VAL A 1 87 ? -6.959 -2.470 8.960 1.00 96.62 87 VAL A O 1
ATOM 655 N N . GLU A 1 88 ? -4.833 -2.189 9.596 1.00 95.06 88 GLU A N 1
ATOM 656 C CA . GLU A 1 88 ? -5.066 -2.397 11.024 1.00 95.06 88 GLU A CA 1
ATOM 657 C C . GLU A 1 88 ? -4.262 -1.398 11.863 1.00 95.06 88 GLU A C 1
ATOM 659 O O . GLU A 1 88 ? -3.060 -1.561 12.100 1.00 95.06 88 GLU A O 1
ATOM 664 N N . CYS A 1 89 ? -4.937 -0.346 12.325 1.00 90.56 89 CYS A N 1
ATOM 665 C CA . CYS A 1 89 ? -4.360 0.732 13.119 1.00 90.56 89 CYS A CA 1
ATOM 666 C C . CYS A 1 89 ? -4.190 0.286 14.576 1.00 90.56 89 CYS A C 1
ATOM 668 O O . CYS A 1 89 ? -4.993 0.601 15.438 1.00 90.56 89 CYS A O 1
ATOM 670 N N . MET A 1 90 ? -3.132 -0.459 14.895 1.00 85.75 90 MET A N 1
ATOM 671 C CA . MET A 1 90 ? -2.793 -0.748 16.294 1.00 85.75 90 MET A CA 1
ATOM 672 C C . MET A 1 90 ? -1.669 0.177 16.784 1.00 85.75 90 MET A C 1
ATOM 674 O O . MET A 1 90 ? -0.540 0.063 16.301 1.00 85.75 90 MET A O 1
ATOM 678 N N . PRO A 1 91 ? -1.893 1.037 17.804 1.00 75.69 91 PRO A N 1
ATOM 679 C CA . PRO A 1 91 ? -0.887 1.988 18.290 1.00 75.69 91 PRO A CA 1
ATOM 680 C C . PRO A 1 91 ? 0.395 1.348 18.826 1.00 75.69 91 PRO A C 1
ATOM 682 O O . PRO A 1 91 ? 1.408 2.023 18.986 1.00 75.69 91 PRO A O 1
ATOM 685 N N . ILE A 1 92 ? 0.385 0.058 19.139 1.00 76.12 92 ILE A N 1
ATOM 686 C CA . ILE A 1 92 ? 1.559 -0.664 19.644 1.00 76.12 92 ILE A CA 1
ATOM 687 C C . ILE A 1 92 ? 2.322 -1.407 18.544 1.00 76.12 92 ILE A C 1
ATOM 689 O O . ILE A 1 92 ? 3.459 -1.810 18.772 1.00 76.12 92 ILE A O 1
ATOM 693 N N . CYS A 1 93 ? 1.738 -1.562 17.357 1.00 74.12 93 CYS A N 1
ATOM 694 C CA . CYS A 1 93 ? 2.325 -2.335 16.274 1.00 74.12 93 CYS A CA 1
ATOM 695 C C . CYS A 1 93 ? 3.247 -1.474 15.402 1.00 74.12 93 CYS A C 1
ATOM 697 O O . CYS A 1 93 ? 2.986 -0.301 15.137 1.00 74.12 93 CYS A O 1
ATOM 699 N N . ASP A 1 94 ? 4.336 -2.081 14.929 1.00 81.12 94 ASP A N 1
ATOM 700 C CA . ASP A 1 94 ? 5.227 -1.493 13.918 1.00 81.12 94 ASP A CA 1
ATOM 701 C C . ASP A 1 94 ? 4.804 -1.875 12.484 1.00 81.12 94 ASP A C 1
ATOM 703 O O . ASP A 1 94 ? 5.532 -1.641 11.523 1.00 81.12 94 ASP A O 1
ATOM 707 N N . ILE A 1 95 ? 3.598 -2.429 12.338 1.00 86.12 95 ILE A N 1
ATOM 708 C CA . ILE A 1 95 ? 2.978 -2.869 11.087 1.00 86.12 95 ILE A CA 1
ATOM 709 C C . ILE A 1 95 ? 1.528 -2.379 11.102 1.00 86.12 95 ILE A C 1
ATOM 711 O O . ILE A 1 95 ? 0.843 -2.591 12.100 1.00 86.12 95 ILE A O 1
ATOM 715 N N . ILE A 1 96 ? 1.077 -1.766 10.006 1.00 92.75 96 ILE A N 1
ATOM 716 C CA . ILE A 1 96 ? -0.319 -1.338 9.808 1.00 92.75 96 ILE A CA 1
ATOM 717 C C . ILE A 1 96 ? -0.988 -2.060 8.635 1.00 92.75 96 ILE A C 1
ATOM 719 O O . ILE A 1 96 ? -2.194 -2.258 8.637 1.00 92.75 96 ILE A O 1
ATOM 723 N N . LEU A 1 97 ? -0.217 -2.496 7.640 1.00 94.06 97 LEU A N 1
ATOM 724 C CA . LEU A 1 97 ? -0.730 -3.225 6.488 1.00 94.06 97 LEU A CA 1
ATOM 725 C C . LEU A 1 97 ? -0.518 -4.725 6.680 1.00 94.06 97 LEU A C 1
ATOM 727 O O . LEU A 1 97 ? 0.618 -5.211 6.661 1.00 94.06 97 LEU A O 1
ATOM 731 N N . LYS A 1 98 ? -1.609 -5.473 6.838 1.00 95.00 98 LYS A N 1
ATOM 732 C CA . LYS A 1 98 ? -1.588 -6.934 6.939 1.00 95.00 98 LYS A CA 1
ATOM 733 C C . LYS A 1 98 ? -1.720 -7.563 5.554 1.00 95.00 98 LYS A C 1
ATOM 735 O O . LYS A 1 98 ? -2.744 -7.365 4.903 1.00 95.00 98 LYS A O 1
ATOM 740 N N . PRO A 1 99 ? -0.718 -8.320 5.073 1.00 94.44 99 PRO A N 1
ATOM 741 C CA . PRO A 1 99 ? -0.775 -8.914 3.743 1.00 94.44 99 PRO A CA 1
ATOM 742 C C . PRO A 1 99 ? -1.886 -9.969 3.662 1.00 94.44 99 PRO A C 1
ATOM 744 O O . PRO A 1 99 ? -1.962 -10.865 4.504 1.00 94.44 99 PRO A O 1
ATOM 747 N N . ARG A 1 100 ? -2.726 -9.884 2.625 1.00 95.94 100 ARG A N 1
ATOM 748 C CA . ARG A 1 100 ? -3.811 -10.843 2.341 1.00 95.94 100 ARG A CA 1
ATOM 749 C C . ARG A 1 100 ? -3.561 -11.693 1.095 1.00 95.94 100 ARG A C 1
ATOM 751 O O . ARG A 1 100 ? -4.114 -12.781 0.979 1.00 95.94 100 ARG A O 1
ATOM 758 N N . GLY A 1 101 ? -2.681 -11.248 0.204 1.00 92.19 101 GLY A N 1
ATOM 759 C CA . GLY A 1 101 ? -2.255 -12.005 -0.970 1.00 92.19 101 GLY A CA 1
ATOM 760 C C . GLY A 1 101 ? -1.430 -11.145 -1.916 1.00 92.19 101 GLY A C 1
ATOM 761 O O . GLY A 1 101 ? -1.467 -9.922 -1.826 1.00 92.19 101 GLY A O 1
ATOM 762 N N . GLY A 1 102 ? -0.681 -11.778 -2.812 1.00 93.69 102 GLY A N 1
ATOM 763 C CA . GLY A 1 102 ? 0.100 -11.072 -3.820 1.00 93.69 102 GLY A CA 1
ATOM 764 C C . GLY A 1 102 ? 1.225 -11.913 -4.401 1.00 93.69 102 GLY A C 1
ATOM 765 O O . GLY A 1 102 ? 1.344 -13.106 -4.113 1.00 93.69 102 GLY A O 1
ATOM 766 N N . PHE A 1 103 ? 2.026 -11.288 -5.257 1.00 92.69 103 PHE A N 1
ATOM 767 C CA . PHE A 1 103 ? 3.210 -11.883 -5.862 1.00 92.69 103 PHE A CA 1
ATOM 768 C C . PHE A 1 103 ? 4.197 -10.796 -6.295 1.00 92.69 103 PHE A C 1
ATOM 770 O O . PHE A 1 103 ? 3.801 -9.725 -6.753 1.00 92.69 103 PHE A O 1
ATOM 777 N N . ASN A 1 104 ? 5.491 -11.113 -6.209 1.00 90.50 104 ASN A N 1
ATOM 778 C CA . ASN A 1 104 ? 6.599 -10.341 -6.787 1.00 90.50 104 ASN A CA 1
ATOM 779 C C . ASN A 1 104 ? 6.720 -8.864 -6.335 1.00 90.50 104 ASN A C 1
ATOM 781 O O . ASN A 1 104 ? 7.436 -8.088 -6.964 1.00 90.50 104 ASN A O 1
ATOM 785 N N . LEU A 1 105 ? 6.023 -8.468 -5.262 1.00 90.56 105 LEU A N 1
ATOM 786 C CA . LEU A 1 105 ? 6.098 -7.140 -4.653 1.00 90.56 105 LEU A CA 1
ATOM 787 C C . LEU A 1 105 ? 6.489 -7.293 -3.182 1.00 90.56 105 LEU A C 1
ATOM 789 O O . LEU A 1 105 ? 5.790 -7.946 -2.408 1.00 90.56 105 LEU A O 1
ATOM 793 N N . LEU A 1 106 ? 7.607 -6.690 -2.804 1.00 91.06 106 LEU A N 1
ATOM 794 C CA . LEU A 1 106 ? 8.084 -6.617 -1.432 1.00 91.06 106 LEU A CA 1
ATOM 795 C C . LEU A 1 106 ? 7.804 -5.223 -0.890 1.00 91.06 106 LEU A C 1
ATOM 797 O O . LEU A 1 106 ? 8.150 -4.224 -1.516 1.00 91.06 106 LEU A O 1
ATOM 801 N N . VAL A 1 107 ? 7.181 -5.154 0.284 1.00 91.56 107 VAL A N 1
ATOM 802 C CA . VAL A 1 107 ? 6.861 -3.878 0.921 1.00 91.56 107 VAL A CA 1
ATOM 803 C C . VAL A 1 107 ? 7.440 -3.830 2.316 1.00 91.56 107 VAL A C 1
ATOM 805 O O . VAL A 1 107 ? 7.099 -4.645 3.176 1.00 91.56 107 VAL A O 1
ATOM 808 N N . THR A 1 108 ? 8.269 -2.823 2.544 1.00 92.62 108 THR A N 1
ATOM 809 C CA . THR A 1 108 ? 8.792 -2.498 3.868 1.00 92.62 108 THR A CA 1
ATOM 810 C C . THR A 1 108 ? 7.879 -1.477 4.531 1.00 92.62 108 THR A C 1
ATOM 812 O O . THR A 1 108 ? 7.480 -0.501 3.899 1.00 92.62 108 THR A O 1
ATOM 815 N N . GLN A 1 109 ? 7.545 -1.678 5.804 1.00 92.69 109 GLN A N 1
ATOM 816 C CA . GLN A 1 109 ? 6.730 -0.736 6.570 1.00 92.69 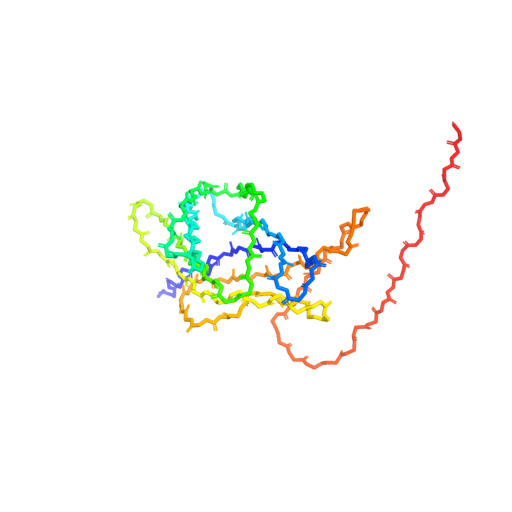109 GLN A CA 1
ATOM 817 C C . GLN A 1 109 ? 7.603 0.018 7.573 1.00 92.69 109 GLN A C 1
ATOM 819 O O . GLN A 1 109 ? 8.319 -0.580 8.370 1.00 92.69 109 GLN A O 1
ATOM 824 N N . GLU A 1 110 ? 7.551 1.344 7.511 1.00 90.69 110 GLU A N 1
ATOM 825 C CA . GLU A 1 110 ? 8.378 2.270 8.275 1.00 90.69 110 GLU A CA 1
ATOM 826 C C . GLU A 1 110 ? 7.480 3.120 9.176 1.00 90.69 110 GLU A C 1
ATOM 828 O O . GLU A 1 110 ? 6.844 4.087 8.743 1.00 90.69 110 GLU A O 1
ATOM 833 N N . ARG A 1 111 ? 7.426 2.766 10.459 1.00 87.62 111 ARG A N 1
ATOM 834 C CA . ARG A 1 111 ? 6.659 3.532 11.437 1.00 87.62 111 ARG A CA 1
ATOM 835 C C . ARG A 1 111 ? 7.337 4.868 11.741 1.00 87.62 111 ARG A C 1
ATOM 837 O O . ARG A 1 111 ? 8.450 4.908 12.262 1.00 87.62 111 ARG A O 1
ATOM 844 N N . SER A 1 112 ? 6.633 5.971 11.517 1.00 82.00 112 SER A N 1
ATOM 845 C CA . SER A 1 112 ? 7.056 7.299 11.962 1.00 82.00 112 SER A CA 1
ATOM 846 C C . SER A 1 112 ? 6.621 7.529 13.413 1.00 82.00 112 SER A C 1
ATOM 848 O O . SER A 1 112 ? 5.437 7.452 13.738 1.00 82.00 112 SER A O 1
ATOM 850 N N . ARG A 1 113 ? 7.564 7.806 14.322 1.00 67.44 113 ARG A N 1
ATOM 851 C CA . ARG A 1 113 ? 7.279 8.102 15.739 1.00 67.44 113 ARG A CA 1
ATOM 852 C C . ARG A 1 113 ? 7.264 9.621 15.975 1.00 67.44 113 ARG A C 1
ATOM 854 O O . ARG A 1 113 ? 8.200 10.148 16.552 1.00 67.44 113 ARG A O 1
ATOM 861 N N . ARG A 1 114 ? 6.194 10.310 15.545 1.00 54.03 114 ARG A N 1
ATOM 862 C CA . ARG A 1 114 ? 5.974 11.779 15.648 1.00 54.03 114 ARG A CA 1
ATOM 863 C C . ARG A 1 114 ? 7.074 12.666 15.017 1.00 54.03 114 ARG A C 1
ATOM 865 O O . ARG A 1 114 ? 8.195 12.259 14.743 1.00 54.03 114 ARG A O 1
ATOM 872 N N . ILE A 1 115 ? 6.674 13.901 14.708 1.00 45.75 115 ILE A N 1
ATOM 873 C CA . ILE A 1 115 ? 7.415 14.908 13.932 1.00 45.75 115 ILE A CA 1
ATOM 874 C C . ILE A 1 115 ? 8.795 15.162 14.565 1.00 45.75 115 ILE A C 1
ATOM 876 O O . ILE A 1 115 ? 8.866 15.703 15.663 1.00 45.75 115 ILE A O 1
ATOM 880 N N . GLY A 1 116 ? 9.875 14.783 13.873 1.00 39.62 116 GLY A N 1
ATOM 881 C CA . GLY A 1 116 ? 11.239 15.189 14.237 1.00 39.62 116 GLY A CA 1
ATOM 882 C C . GLY A 1 116 ? 12.342 14.159 14.004 1.00 39.62 116 GLY A C 1
ATOM 883 O O . GLY A 1 116 ? 13.485 14.560 13.825 1.00 39.62 116 GLY A O 1
ATOM 884 N N . HIS A 1 117 ? 12.041 12.860 13.942 1.00 36.00 117 HIS A N 1
ATOM 885 C CA . HIS A 1 117 ? 13.095 11.849 13.807 1.00 36.00 117 HIS A CA 1
ATOM 886 C C . HIS A 1 117 ? 12.749 10.785 12.760 1.00 36.00 117 HIS A C 1
ATOM 888 O O . HIS A 1 117 ? 11.927 9.895 12.977 1.00 36.00 117 HIS A O 1
ATOM 894 N N . LEU A 1 118 ? 13.390 10.899 11.593 1.00 38.22 118 LEU A N 1
ATOM 895 C CA . LEU A 1 118 ? 13.512 9.816 10.620 1.00 38.22 118 LEU A CA 1
ATOM 896 C C . LEU A 1 118 ? 14.501 8.795 11.188 1.00 38.22 118 LEU A C 1
ATOM 898 O O . LEU A 1 118 ? 15.687 9.091 11.305 1.00 38.22 118 LEU A O 1
ATOM 902 N N . TYR A 1 119 ? 14.024 7.599 11.517 1.00 39.25 119 TYR A N 1
ATOM 903 C CA . TYR A 1 119 ? 14.895 6.442 11.687 1.00 39.25 119 TYR A CA 1
ATOM 904 C C . TYR A 1 119 ? 14.734 5.556 10.455 1.00 39.25 119 TYR A C 1
ATOM 906 O O . TYR A 1 119 ? 13.618 5.172 10.107 1.00 39.25 119 TYR A O 1
ATOM 914 N N . GLN A 1 120 ? 15.844 5.260 9.783 1.00 37.19 120 GLN A N 1
ATOM 915 C CA . GLN A 1 120 ? 15.900 4.217 8.768 1.00 37.19 120 GLN A CA 1
ATOM 916 C C . GLN A 1 120 ? 15.934 2.872 9.498 1.00 37.19 120 GLN A C 1
ATOM 918 O O . GLN A 1 120 ? 16.848 2.613 10.281 1.00 37.19 120 GLN A O 1
ATOM 923 N N . VAL A 1 121 ? 14.912 2.044 9.285 1.00 37.81 121 VAL A N 1
ATOM 924 C CA . VAL A 1 121 ? 14.885 0.664 9.774 1.00 37.81 121 VAL A CA 1
ATOM 925 C C . VAL A 1 121 ? 15.058 -0.238 8.564 1.00 37.81 121 VAL A C 1
ATOM 927 O O . VAL A 1 121 ? 14.102 -0.519 7.845 1.00 37.81 121 VAL A O 1
ATOM 930 N N . ASP A 1 122 ? 16.288 -0.684 8.337 1.00 34.91 122 ASP A N 1
ATOM 931 C CA . ASP A 1 122 ? 16.538 -1.796 7.431 1.00 34.91 122 ASP A CA 1
ATOM 932 C C . ASP A 1 122 ? 16.112 -3.071 8.169 1.00 34.91 122 ASP A C 1
ATOM 934 O O . ASP A 1 122 ? 16.732 -3.466 9.157 1.00 34.91 122 ASP A O 1
ATOM 938 N N . VAL A 1 123 ? 15.007 -3.683 7.737 1.00 35.53 123 VAL A N 1
ATOM 939 C CA . VAL A 1 123 ? 14.578 -5.001 8.220 1.00 35.53 123 VAL A CA 1
ATOM 940 C C . VAL A 1 123 ? 15.186 -6.039 7.276 1.00 35.53 123 VAL A C 1
ATOM 942 O O . VAL A 1 123 ? 14.703 -6.178 6.151 1.00 35.53 123 VAL A O 1
ATOM 945 N N . PRO A 1 124 ? 16.245 -6.769 7.674 1.00 30.91 124 PRO A N 1
ATOM 946 C CA . PRO A 1 124 ? 16.776 -7.825 6.839 1.00 30.91 124 PRO A CA 1
ATOM 947 C C . PRO A 1 124 ? 15.835 -9.028 6.874 1.00 30.91 124 PRO A C 1
ATOM 949 O O . PRO A 1 124 ? 15.209 -9.339 7.893 1.00 30.91 124 PRO A O 1
ATOM 952 N N . ALA A 1 125 ? 15.766 -9.739 5.753 1.00 36.00 125 ALA A N 1
ATOM 953 C CA . ALA A 1 125 ? 15.055 -10.999 5.680 1.00 36.00 125 ALA A CA 1
ATOM 954 C C . ALA A 1 125 ? 15.724 -12.036 6.606 1.00 36.00 125 ALA A C 1
ATOM 956 O O . ALA A 1 125 ? 16.816 -12.527 6.334 1.00 36.00 125 ALA A O 1
ATOM 957 N N . THR A 1 126 ? 14.990 -12.403 7.660 1.00 39.19 126 THR A N 1
ATOM 958 C CA . THR A 1 126 ? 15.040 -13.642 8.466 1.00 39.19 126 THR A CA 1
ATOM 959 C C . THR A 1 126 ? 15.978 -13.794 9.683 1.00 39.19 126 THR A C 1
ATOM 961 O O . THR A 1 126 ? 17.191 -13.625 9.635 1.00 39.19 126 THR A O 1
ATOM 964 N N . THR A 1 127 ? 15.330 -14.335 10.733 1.00 38.03 127 THR A N 1
ATOM 965 C CA . THR A 1 127 ? 15.783 -15.168 11.876 1.00 38.03 127 THR A CA 1
ATOM 966 C C . THR A 1 127 ? 16.448 -14.527 13.112 1.00 38.03 127 THR A C 1
ATOM 968 O O . THR A 1 127 ? 17.602 -14.135 13.093 1.00 38.03 127 THR A O 1
ATOM 971 N N . TYR A 1 128 ? 15.688 -14.564 14.222 1.00 36.16 128 TYR A N 1
ATOM 972 C CA . TYR A 1 128 ? 16.041 -14.520 15.655 1.00 36.16 128 TYR A CA 1
ATOM 973 C C . TYR A 1 128 ? 17.076 -13.497 16.194 1.00 36.16 128 TYR A C 1
ATOM 975 O O . TYR A 1 128 ? 18.273 -13.598 15.967 1.00 36.16 128 TYR A O 1
ATOM 983 N N . ASN A 1 129 ? 16.576 -12.711 17.160 1.00 35.72 129 ASN A N 1
ATOM 984 C CA . ASN A 1 129 ? 17.235 -12.157 18.357 1.00 35.72 129 ASN A CA 1
ATOM 985 C C . ASN A 1 129 ? 17.983 -10.801 18.319 1.00 35.72 129 ASN A C 1
ATOM 987 O O . ASN A 1 129 ? 19.037 -10.634 17.723 1.00 35.72 129 ASN A O 1
ATOM 991 N N . ILE A 1 130 ? 17.457 -9.920 19.190 1.00 36.78 130 ILE A N 1
ATOM 992 C CA . ILE A 1 130 ? 18.090 -8.845 19.978 1.00 36.78 130 ILE A CA 1
ATOM 993 C C . ILE A 1 130 ? 18.663 -7.672 19.167 1.00 36.78 130 ILE A C 1
ATOM 995 O O . ILE A 1 130 ? 19.855 -7.596 18.875 1.00 36.78 130 ILE A O 1
ATOM 999 N N . ALA A 1 131 ? 17.809 -6.672 18.925 1.00 34.03 131 ALA A N 1
ATOM 1000 C CA . ALA A 1 131 ? 18.247 -5.337 18.537 1.00 34.03 131 ALA A CA 1
ATOM 1001 C C . ALA A 1 131 ? 19.062 -4.707 19.682 1.00 34.03 131 ALA A C 1
ATOM 1003 O O . ALA A 1 131 ? 18.530 -4.357 20.736 1.00 34.03 131 ALA A O 1
ATOM 1004 N N . ARG A 1 132 ? 20.378 -4.584 19.483 1.00 33.06 132 ARG A N 1
ATOM 1005 C CA . ARG A 1 132 ? 21.244 -3.722 20.293 1.00 33.06 132 ARG A CA 1
ATOM 1006 C C . ARG A 1 132 ? 21.162 -2.306 19.732 1.00 33.06 132 ARG A C 1
ATOM 1008 O O . ARG A 1 132 ? 21.574 -2.069 18.602 1.00 33.06 132 ARG A O 1
ATOM 1015 N N . TYR A 1 133 ? 20.652 -1.375 20.530 1.00 37.09 133 TYR A N 1
ATOM 1016 C CA . TYR A 1 133 ? 20.632 0.045 20.193 1.00 37.09 133 TYR A CA 1
ATOM 1017 C C . TYR A 1 133 ? 22.014 0.654 20.450 1.00 37.09 133 TYR A C 1
ATOM 1019 O O . TYR A 1 133 ? 22.557 0.515 21.547 1.00 37.09 133 TYR A O 1
ATOM 1027 N N . LYS A 1 134 ? 22.581 1.332 19.449 1.00 31.92 134 LYS A N 1
ATOM 1028 C CA . LYS A 1 134 ? 23.730 2.223 19.626 1.00 31.92 134 LYS A CA 1
ATOM 1029 C C . LYS A 1 134 ? 23.257 3.643 19.332 1.00 31.92 134 LYS A C 1
ATOM 1031 O O . LYS A 1 134 ? 22.946 3.963 18.190 1.00 31.92 134 LYS A O 1
ATOM 1036 N N . THR A 1 135 ? 23.154 4.456 20.376 1.00 34.38 135 THR A N 1
ATOM 1037 C CA . THR A 1 135 ? 22.891 5.893 20.278 1.00 34.38 135 THR A CA 1
ATOM 1038 C C . THR A 1 135 ? 24.094 6.552 19.605 1.00 34.38 135 THR A C 1
ATOM 1040 O O . THR A 1 135 ? 25.224 6.352 20.050 1.00 34.38 135 THR A O 1
ATOM 1043 N N . ILE A 1 136 ? 23.870 7.294 18.522 1.00 36.97 136 ILE A N 1
ATOM 1044 C CA . ILE A 1 136 ? 24.853 8.244 17.994 1.00 36.97 136 ILE A CA 1
ATOM 1045 C C . ILE A 1 136 ? 24.436 9.603 18.558 1.00 36.97 136 ILE A C 1
ATOM 1047 O O . ILE A 1 136 ? 23.409 10.143 18.157 1.00 36.97 136 ILE A O 1
ATOM 1051 N N . GLU A 1 137 ? 25.177 10.092 19.551 1.00 43.94 137 GLU A N 1
ATOM 1052 C CA . GLU A 1 137 ? 25.119 11.488 19.988 1.00 43.94 137 GLU A CA 1
ATOM 1053 C C . GLU A 1 137 ? 26.094 12.301 19.127 1.00 43.94 137 GLU A C 1
ATOM 1055 O O . GLU A 1 137 ? 27.301 12.091 19.194 1.00 43.94 137 GLU A O 1
ATOM 1060 N N . GLU A 1 138 ? 25.572 13.230 18.334 1.00 37.41 138 GLU A N 1
ATOM 1061 C CA . GLU A 1 138 ? 26.306 14.354 17.743 1.00 37.41 138 GLU A CA 1
ATOM 1062 C C . GLU A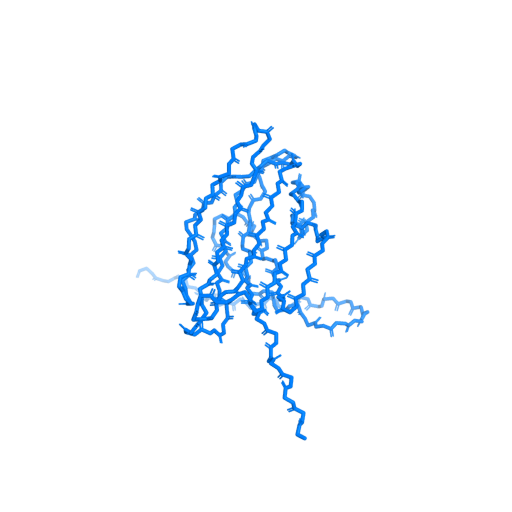 1 138 ? 25.328 15.533 17.678 1.00 37.41 138 GLU A C 1
ATOM 1064 O O . GLU A 1 138 ? 24.138 15.334 17.447 1.00 37.41 138 GLU A O 1
ATOM 1069 N N . ALA A 1 139 ? 25.705 16.794 17.797 1.00 36.59 139 ALA A N 1
ATOM 1070 C CA . ALA A 1 139 ? 26.808 17.481 18.443 1.00 36.59 139 ALA A CA 1
ATOM 1071 C C . ALA A 1 139 ? 26.286 18.928 18.546 1.00 36.59 139 ALA A C 1
ATOM 1073 O O . ALA A 1 139 ? 25.641 19.428 17.627 1.00 36.59 139 ALA A O 1
ATOM 1074 N N . GLU A 1 140 ? 26.484 19.524 19.713 1.00 35.41 140 GLU A N 1
ATOM 1075 C CA . GLU A 1 140 ? 26.245 20.911 20.127 1.00 35.41 140 GLU A CA 1
ATOM 1076 C C . GLU A 1 140 ? 25.846 21.949 19.051 1.00 35.41 140 GLU A C 1
ATOM 1078 O O . GLU A 1 140 ? 26.614 22.313 18.161 1.00 35.41 140 GLU A O 1
ATOM 1083 N N . LEU A 1 141 ? 24.655 22.529 19.246 1.00 35.38 141 LEU A N 1
ATOM 1084 C CA . LEU A 1 141 ? 24.291 23.862 18.765 1.00 35.38 141 LEU A CA 1
ATOM 1085 C C . LEU A 1 141 ? 25.227 24.910 19.386 1.00 35.38 141 LEU A C 1
ATOM 1087 O O . LEU A 1 141 ? 25.284 25.040 20.609 1.00 35.38 141 LEU A O 1
ATOM 1091 N N . THR A 1 142 ? 25.878 25.720 18.554 1.00 37.62 142 THR A N 1
ATOM 1092 C CA . THR A 1 142 ? 26.353 27.056 18.946 1.00 37.62 142 THR A CA 1
ATOM 1093 C C . THR A 1 142 ? 25.755 28.115 18.020 1.00 37.62 142 THR A C 1
ATOM 1095 O O . THR A 1 142 ? 25.463 27.837 16.860 1.00 37.62 142 THR A O 1
ATOM 1098 N N . CYS A 1 143 ? 25.493 29.267 18.642 1.00 37.19 143 CYS A N 1
ATOM 1099 C CA . CYS A 1 143 ? 24.601 30.374 18.290 1.00 37.19 143 CYS A CA 1
ATOM 1100 C C . CYS A 1 143 ? 24.706 30.974 16.883 1.00 37.19 143 CYS A C 1
ATOM 1102 O O . CYS A 1 143 ? 25.831 31.056 16.346 1.00 37.19 143 CYS A O 1
#

Foldseek 3Di:
DPPPDAFWEKEKEKEFPDQWKIKIKMAGPDDQQKWKWKWKQAPVRDTDIDIDRHGDIGDIDMHTAQIKIKIFIDGPRDTPWIWIFGAGRDVVDQDGTDTPDMPRYHYHYHYDPDPDDDDDDDDDPDDDDDDDDDDDDDDDDDD

Secondary structure (DSSP, 8-state):
----PPPEEEEEEEEE-SSSEEEEEEEEES-TT-EEEEEEE-TTS-EEEEEEETTPBPPPEEEETT-EEEEEEEETTEEEEEEEEEE---TT-S--EEEEEEESEEEEEEE--STT--------SS-----------------

pLDDT: mean 77.38, std 22.85, range [30.91, 97.88]

Radius of gyration: 17.02 Å; chains: 1; bounding box: 45×49×40 Å